Protein AF-K2DVA8-F1 (afdb_monomer_lite)

Sequence (91 aa):
MDARPLAQEVFNTAFGRPRNARSDEYKLGVLNCLKVRLDGARNVTCPYPEGSAQADAYYAGVDEGRSLAPVDQAPTGFDDADDETPLSLRL

Secondary structure (DSSP, 8-state):
---PPPHHHHHHHHHSS--SPPPHHHHHHHHHHHHHHHH--------SPTTSHHHHHHHHHHHHHHHHS-GGGSPTTSS-------TT---

Structure (mmCIF, N/CA/C/O backbone):
data_AF-K2DVA8-F1
#
_entry.id   AF-K2DVA8-F1
#
loop_
_atom_site.group_PDB
_atom_site.id
_atom_site.type_symbol
_atom_site.label_atom_id
_atom_site.label_alt_id
_atom_site.label_comp_id
_atom_site.label_asym_id
_atom_site.label_entity_id
_atom_site.label_seq_id
_atom_site.pdbx_PDB_ins_code
_atom_site.Cartn_x
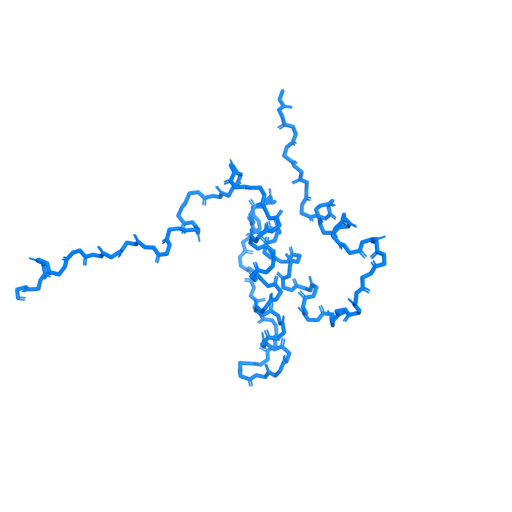_atom_site.Cartn_y
_atom_site.Cartn_z
_atom_site.occupancy
_atom_site.B_iso_or_equiv
_atom_site.auth_seq_id
_atom_site.auth_comp_id
_atom_site.auth_asym_id
_atom_site.auth_atom_id
_atom_site.pdbx_PDB_model_num
ATOM 1 N N . MET A 1 1 ? -23.383 2.896 15.785 1.00 39.44 1 MET A N 1
ATOM 2 C CA . MET A 1 1 ? -22.687 3.234 14.532 1.00 39.44 1 MET A CA 1
ATOM 3 C C . MET A 1 1 ? -21.360 2.521 14.594 1.00 39.44 1 MET A C 1
ATOM 5 O O . MET A 1 1 ? -20.534 2.920 15.405 1.00 39.44 1 MET A O 1
ATOM 9 N N . ASP A 1 2 ? -21.205 1.427 13.856 1.00 51.00 2 ASP A N 1
ATOM 10 C CA . ASP A 1 2 ? -19.923 0.730 13.778 1.00 51.00 2 ASP A CA 1
ATOM 11 C C . ASP A 1 2 ? -18.898 1.675 13.147 1.00 51.00 2 ASP A C 1
ATOM 13 O O . ASP A 1 2 ? -19.071 2.146 12.020 1.00 51.00 2 ASP A O 1
ATOM 17 N N . ALA A 1 3 ? -17.877 2.048 13.917 1.00 66.25 3 ALA A N 1
ATOM 18 C CA . ALA A 1 3 ? -16.799 2.884 13.419 1.00 66.25 3 ALA A CA 1
ATOM 19 C C . ALA A 1 3 ? -15.992 2.055 12.414 1.00 66.25 3 ALA A C 1
ATOM 21 O O . ALA A 1 3 ? -15.378 1.053 12.781 1.00 66.25 3 ALA A O 1
ATOM 22 N N . ARG A 1 4 ? -16.025 2.446 11.136 1.00 67.94 4 ARG A N 1
ATOM 23 C CA . ARG A 1 4 ? -15.145 1.853 10.124 1.00 67.94 4 ARG A CA 1
ATOM 24 C C . ARG A 1 4 ? -13.692 2.152 10.522 1.00 67.94 4 ARG A C 1
ATOM 26 O O . ARG A 1 4 ? -13.401 3.324 10.769 1.00 67.94 4 ARG A O 1
ATOM 33 N N . PRO A 1 5 ? -12.809 1.144 10.622 1.00 79.00 5 PRO A N 1
ATOM 34 C CA . PRO A 1 5 ? -11.403 1.368 10.926 1.00 79.00 5 PRO A CA 1
ATOM 35 C C . PRO A 1 5 ? -10.756 2.236 9.846 1.00 79.00 5 PRO A C 1
ATOM 37 O O . PRO A 1 5 ? -11.029 2.069 8.656 1.00 79.00 5 PRO A O 1
ATOM 40 N N . LEU A 1 6 ? -9.879 3.145 10.266 1.00 89.19 6 LEU A N 1
ATOM 41 C CA . LEU A 1 6 ? -9.132 3.999 9.342 1.00 89.19 6 LEU A CA 1
ATOM 42 C C . LEU A 1 6 ? -7.998 3.211 8.682 1.00 89.19 6 LEU A C 1
ATOM 44 O O . LEU A 1 6 ? -7.385 2.339 9.306 1.00 89.19 6 LEU A O 1
ATOM 48 N N . ALA A 1 7 ? -7.634 3.571 7.448 1.00 92.12 7 ALA A N 1
ATOM 49 C CA . ALA A 1 7 ? -6.545 2.906 6.726 1.00 92.12 7 ALA A CA 1
ATOM 50 C C . ALA A 1 7 ? -5.236 2.843 7.528 1.00 92.12 7 ALA A C 1
ATOM 52 O O . ALA A 1 7 ? -4.549 1.819 7.547 1.00 92.12 7 ALA A O 1
ATOM 53 N N . GLN A 1 8 ? -4.911 3.928 8.236 1.00 93.00 8 GLN A N 1
ATOM 54 C CA . GLN A 1 8 ? -3.703 4.006 9.053 1.00 93.00 8 GLN A CA 1
ATOM 55 C C . GLN A 1 8 ? -3.737 3.049 10.254 1.00 93.00 8 GLN A C 1
ATOM 57 O O . GLN A 1 8 ? -2.694 2.527 10.639 1.00 93.00 8 GLN A O 1
ATOM 62 N N . GLU A 1 9 ? -4.905 2.789 10.843 1.00 92.06 9 GLU A N 1
ATOM 63 C CA . GLU A 1 9 ? -5.048 1.879 11.987 1.00 92.06 9 GLU A CA 1
ATOM 64 C C . GLU A 1 9 ? -4.834 0.426 11.562 1.00 92.06 9 GLU A C 1
ATOM 66 O O . GLU A 1 9 ? -4.094 -0.316 12.218 1.00 92.06 9 GLU A O 1
ATOM 71 N N . VAL A 1 10 ? -5.412 0.041 10.420 1.00 91.81 10 VAL A N 1
ATOM 72 C CA . VAL A 1 10 ? -5.205 -1.286 9.823 1.00 91.81 10 VAL A CA 1
ATOM 73 C C . VAL A 1 10 ? -3.735 -1.469 9.444 1.00 91.81 10 VAL A C 1
ATOM 75 O O . VAL A 1 10 ? -3.117 -2.473 9.805 1.00 91.81 10 VAL A O 1
ATOM 78 N N . PHE A 1 11 ? -3.132 -0.460 8.811 1.00 93.88 11 PHE A N 1
ATOM 79 C CA . PHE A 1 11 ? -1.713 -0.471 8.461 1.00 93.88 11 PHE A CA 1
ATOM 80 C C . PHE A 1 11 ? -0.808 -0.606 9.697 1.00 93.88 11 PHE A C 1
ATOM 82 O O . PHE A 1 11 ? 0.074 -1.466 9.738 1.00 93.88 11 PHE A O 1
ATOM 89 N N . ASN A 1 12 ? -1.043 0.201 10.735 1.00 92.81 12 ASN A N 1
ATOM 90 C CA . ASN A 1 12 ? -0.268 0.153 11.976 1.00 92.81 12 ASN A CA 1
ATOM 91 C C . ASN A 1 12 ? -0.427 -1.189 12.693 1.00 92.81 12 ASN A C 1
ATOM 93 O O . ASN A 1 12 ? 0.526 -1.687 13.284 1.00 92.81 12 ASN A O 1
ATOM 97 N N . THR A 1 13 ? -1.602 -1.810 12.623 1.00 91.25 13 THR A N 1
ATOM 98 C CA . THR A 1 13 ? -1.819 -3.143 13.197 1.00 91.25 13 THR A CA 1
ATOM 99 C C . THR A 1 13 ? -1.000 -4.207 12.461 1.00 91.25 13 THR A C 1
ATOM 101 O O . THR A 1 13 ? -0.410 -5.077 13.107 1.00 91.25 13 THR A O 1
ATOM 104 N N . ALA A 1 14 ? -0.913 -4.110 11.131 1.00 89.88 14 ALA A N 1
ATOM 105 C CA . ALA A 1 14 ? -0.167 -5.044 10.289 1.00 89.88 14 ALA A CA 1
ATOM 106 C C . ALA A 1 14 ? 1.364 -4.878 10.377 1.00 89.88 14 ALA A C 1
ATOM 108 O O . ALA A 1 14 ? 2.087 -5.877 10.329 1.00 89.88 14 ALA A O 1
ATOM 109 N N . PHE A 1 15 ? 1.862 -3.642 10.519 1.00 91.12 15 PHE A N 1
ATOM 110 C CA . PHE A 1 15 ? 3.299 -3.317 10.462 1.00 91.12 15 PHE A CA 1
ATOM 111 C C . PHE A 1 15 ? 3.903 -2.773 11.761 1.00 91.12 15 PHE A C 1
ATOM 113 O O . PHE A 1 15 ? 5.116 -2.602 11.842 1.00 91.12 15 PHE A O 1
ATOM 120 N N . GLY A 1 16 ? 3.098 -2.527 12.793 1.00 85.38 16 GLY A N 1
ATOM 121 C CA . GLY A 1 16 ? 3.561 -2.101 14.119 1.00 85.38 16 GLY A CA 1
ATOM 122 C C . GLY A 1 16 ? 4.066 -3.247 15.000 1.00 85.38 16 GLY A C 1
ATOM 123 O O . GLY A 1 16 ? 4.471 -3.016 16.137 1.00 85.38 16 GLY A O 1
ATOM 124 N N . ARG A 1 17 ? 4.037 -4.489 14.500 1.00 83.75 17 ARG A N 1
ATOM 125 C CA . ARG A 1 17 ? 4.546 -5.690 15.178 1.00 83.75 17 ARG A CA 1
ATOM 126 C C . ARG A 1 17 ? 5.807 -6.201 14.470 1.00 83.75 17 ARG A C 1
ATOM 128 O O . ARG A 1 17 ? 5.923 -6.010 13.259 1.00 83.75 17 ARG A O 1
ATOM 135 N N . PRO A 1 18 ? 6.727 -6.891 15.172 1.00 79.69 18 PRO A N 1
ATOM 136 C CA . PRO A 1 18 ? 7.879 -7.517 14.529 1.00 79.69 18 PRO A CA 1
ATOM 137 C C . PRO A 1 18 ? 7.428 -8.483 13.426 1.00 79.69 18 PRO A C 1
ATOM 139 O O . PRO A 1 18 ? 6.688 -9.433 13.680 1.00 79.69 18 PRO A O 1
ATOM 142 N N . ARG A 1 19 ? 7.872 -8.231 12.196 1.00 80.06 19 ARG A N 1
ATOM 143 C CA . ARG A 1 19 ? 7.620 -9.055 11.009 1.00 80.06 19 ARG A CA 1
ATOM 144 C C . ARG A 1 19 ? 8.885 -9.057 10.153 1.00 80.06 19 ARG A C 1
ATOM 146 O O . ARG A 1 19 ? 9.784 -8.248 10.385 1.00 80.06 19 ARG A O 1
ATOM 153 N N . ASN A 1 20 ? 8.953 -9.934 9.153 1.00 81.50 20 ASN A N 1
ATOM 154 C CA . ASN A 1 20 ? 10.012 -9.847 8.148 1.00 81.50 20 ASN A CA 1
ATOM 155 C C . ASN A 1 20 ? 10.013 -8.446 7.537 1.00 81.50 20 ASN A C 1
ATOM 157 O O . ASN A 1 20 ? 8.951 -7.926 7.181 1.00 81.50 20 ASN A O 1
ATOM 161 N N . ALA A 1 21 ? 11.202 -7.848 7.438 1.00 84.00 21 ALA A N 1
ATOM 162 C CA . ALA A 1 21 ? 11.353 -6.518 6.876 1.00 84.00 21 ALA A CA 1
ATOM 163 C C . ALA A 1 21 ? 10.732 -6.491 5.472 1.00 84.00 21 ALA A C 1
ATOM 165 O O . ALA A 1 21 ? 11.099 -7.271 4.594 1.00 84.00 21 ALA A O 1
ATOM 166 N N . ARG A 1 22 ? 9.749 -5.611 5.286 1.00 92.00 22 ARG A N 1
ATOM 167 C CA . ARG A 1 22 ? 9.170 -5.293 3.981 1.00 92.00 22 ARG A CA 1
ATOM 168 C C . ARG A 1 22 ? 9.753 -3.974 3.504 1.00 92.00 22 ARG A C 1
ATOM 170 O O . ARG A 1 22 ? 9.992 -3.089 4.332 1.00 92.00 22 ARG A O 1
ATOM 177 N N . SER A 1 23 ? 9.960 -3.866 2.196 1.00 95.81 23 SER A N 1
ATOM 178 C CA . SER A 1 23 ? 10.436 -2.636 1.572 1.00 95.81 23 SER A CA 1
ATOM 179 C C . SER A 1 23 ? 9.409 -1.509 1.729 1.00 95.81 23 SER A C 1
ATOM 181 O O . SER A 1 23 ? 8.241 -1.747 2.065 1.00 95.81 23 SER A O 1
ATOM 183 N N . ASP A 1 24 ? 9.845 -0.274 1.518 1.00 96.75 24 ASP A N 1
ATOM 184 C CA . ASP A 1 24 ? 8.973 0.887 1.680 1.00 96.75 24 ASP A CA 1
ATOM 185 C C . ASP A 1 24 ? 7.958 0.993 0.535 1.00 96.75 24 ASP A C 1
ATOM 187 O O . ASP A 1 24 ? 6.813 1.373 0.768 1.00 96.75 24 ASP A O 1
ATOM 191 N N . GLU A 1 25 ? 8.324 0.543 -0.667 1.00 98.19 25 GLU A N 1
ATOM 192 C CA . GLU A 1 25 ? 7.439 0.434 -1.831 1.00 98.19 25 GLU A CA 1
ATOM 193 C C . GLU A 1 25 ? 6.258 -0.497 -1.542 1.00 98.19 25 GLU A C 1
ATOM 195 O O . GLU A 1 25 ? 5.103 -0.154 -1.799 1.00 98.19 25 GLU A O 1
ATOM 200 N N . TYR A 1 26 ? 6.547 -1.651 -0.934 1.00 97.75 26 TYR A N 1
ATOM 201 C CA . TYR A 1 26 ? 5.543 -2.629 -0.531 1.00 97.75 26 TYR A CA 1
ATOM 202 C C . TYR A 1 26 ? 4.556 -2.036 0.473 1.00 97.75 26 TYR A C 1
ATOM 204 O O . TYR A 1 26 ? 3.338 -2.104 0.304 1.00 97.75 26 TYR A O 1
ATOM 212 N N . LYS A 1 27 ? 5.081 -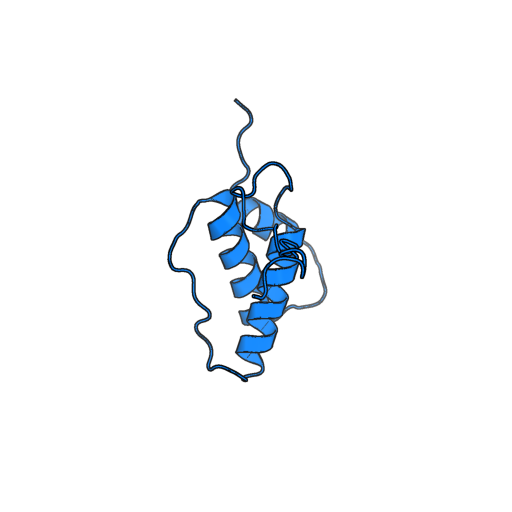1.403 1.525 1.00 96.62 27 LYS A N 1
ATOM 213 C CA . LYS A 1 27 ? 4.260 -0.746 2.546 1.00 96.62 27 LYS A CA 1
ATOM 214 C C . LYS A 1 27 ? 3.417 0.383 1.955 1.00 96.62 27 LYS A C 1
ATOM 216 O O . LYS A 1 27 ? 2.259 0.534 2.342 1.00 96.62 27 LYS A O 1
ATOM 221 N N . LEU A 1 28 ? 3.970 1.149 1.014 1.00 97.50 28 LEU A N 1
ATOM 222 C CA . LEU A 1 28 ? 3.238 2.204 0.326 1.00 97.50 28 LEU A CA 1
ATOM 223 C C . LEU A 1 28 ? 2.049 1.629 -0.450 1.00 97.50 28 LEU A C 1
ATOM 225 O O . LEU A 1 28 ? 0.951 2.165 -0.322 1.00 97.50 28 LEU A O 1
ATOM 229 N N . GLY A 1 29 ? 2.239 0.521 -1.173 1.00 97.38 29 GLY A N 1
ATOM 230 C CA . GLY A 1 29 ? 1.163 -0.195 -1.865 1.00 97.38 29 GLY A CA 1
ATOM 231 C C . GLY A 1 29 ? 0.043 -0.648 -0.924 1.00 97.38 29 GLY A C 1
ATOM 232 O O . GLY A 1 29 ? -1.130 -0.370 -1.185 1.00 97.38 29 GLY A O 1
ATOM 233 N N . VAL A 1 30 ? 0.398 -1.252 0.220 1.00 97.12 30 VAL A N 1
ATOM 234 C CA . VAL A 1 30 ? -0.580 -1.669 1.243 1.00 97.12 30 VAL A CA 1
ATOM 235 C C . VAL A 1 30 ? -1.390 -0.474 1.744 1.00 97.12 30 VAL A C 1
ATOM 237 O O . VAL A 1 30 ? -2.621 -0.497 1.717 1.00 97.12 30 VAL A O 1
ATOM 240 N N . LEU A 1 31 ? -0.712 0.590 2.186 1.00 96.00 31 LEU A N 1
ATOM 241 C CA . LEU A 1 31 ? -1.373 1.767 2.754 1.00 96.00 31 LEU A CA 1
ATOM 242 C C . LEU A 1 31 ? -2.277 2.460 1.730 1.00 96.00 31 LEU A C 1
ATOM 244 O O . LEU A 1 31 ? -3.378 2.892 2.063 1.00 96.00 31 LEU A O 1
ATOM 248 N N . ASN A 1 32 ? -1.824 2.555 0.485 1.00 96.19 32 ASN A N 1
ATOM 249 C CA . ASN A 1 32 ? -2.576 3.151 -0.607 1.00 96.19 32 ASN A CA 1
ATOM 250 C C . ASN A 1 32 ? -3.853 2.367 -0.922 1.00 96.19 32 ASN A C 1
ATOM 252 O O . ASN A 1 32 ? -4.918 2.973 -1.042 1.00 96.19 32 ASN A O 1
ATOM 256 N N . CYS A 1 33 ? -3.778 1.035 -0.967 1.00 94.81 33 CYS A N 1
ATOM 257 C CA . CYS A 1 33 ? -4.959 0.186 -1.113 1.00 94.81 33 CYS A CA 1
ATOM 258 C C . CYS A 1 33 ? -5.952 0.390 0.043 1.00 94.81 33 CYS A C 1
ATOM 260 O O . CYS A 1 33 ? -7.148 0.577 -0.186 1.00 94.81 33 CYS A O 1
ATOM 262 N N . LEU A 1 34 ? -5.458 0.421 1.284 1.00 94.06 34 LEU A N 1
ATOM 263 C CA . LEU A 1 34 ? -6.296 0.642 2.465 1.00 94.06 34 LEU A CA 1
ATOM 264 C C . LEU A 1 34 ? -6.970 2.021 2.441 1.00 94.06 34 LEU A C 1
ATOM 266 O O . LEU A 1 34 ? -8.156 2.117 2.736 1.00 94.06 34 LEU A O 1
ATOM 270 N N . LYS A 1 35 ? -6.266 3.080 2.025 1.00 93.00 35 LYS A N 1
ATOM 271 C CA . LYS A 1 35 ? -6.845 4.428 1.871 1.00 93.00 35 LYS A CA 1
ATOM 272 C C . LYS A 1 35 ? -7.964 4.465 0.834 1.00 93.00 35 LYS A C 1
ATOM 274 O O . LYS A 1 35 ? -8.959 5.155 1.036 1.00 93.00 35 LYS A O 1
ATOM 279 N N . VAL A 1 36 ? -7.825 3.732 -0.270 1.00 90.94 36 VAL A N 1
ATOM 280 C CA . VAL A 1 36 ? -8.893 3.625 -1.276 1.00 90.94 36 VAL A CA 1
ATOM 281 C C . VAL A 1 36 ? -10.104 2.894 -0.692 1.00 90.94 36 VAL A C 1
ATOM 283 O O . VAL A 1 36 ? -11.217 3.407 -0.775 1.00 90.94 36 VAL A O 1
ATOM 286 N N . ARG A 1 37 ? -9.894 1.727 -0.065 1.00 88.88 37 ARG A N 1
ATOM 287 C CA . ARG A 1 37 ? -10.988 0.866 0.421 1.00 88.88 37 ARG A CA 1
ATOM 288 C C . ARG A 1 37 ? -11.694 1.418 1.664 1.00 88.88 37 ARG A C 1
ATOM 290 O O . ARG A 1 37 ? -12.907 1.287 1.755 1.00 88.88 37 ARG A O 1
ATOM 297 N N . LEU A 1 38 ? -10.962 2.025 2.599 1.00 90.12 38 LEU A N 1
ATOM 298 C CA . LEU A 1 38 ? -11.482 2.410 3.921 1.00 90.12 38 LEU A CA 1
ATOM 299 C C . LEU A 1 38 ? -11.742 3.912 4.052 1.00 90.12 38 LEU A C 1
ATOM 301 O O . LEU A 1 38 ? -12.767 4.312 4.604 1.00 90.12 38 LEU A O 1
ATOM 305 N N . ASP A 1 39 ? -10.865 4.741 3.482 1.00 89.69 39 ASP A N 1
ATOM 306 C CA . ASP A 1 39 ? -10.967 6.202 3.592 1.00 89.69 39 ASP A CA 1
ATOM 307 C C . ASP A 1 39 ? -11.627 6.842 2.351 1.00 89.69 39 ASP A C 1
ATOM 309 O O . ASP A 1 39 ? -11.927 8.037 2.347 1.00 89.69 39 ASP A O 1
ATOM 313 N N . GLY A 1 40 ? -11.865 6.070 1.281 1.00 87.06 40 GLY A N 1
ATOM 314 C CA . GLY A 1 40 ? -12.462 6.556 0.033 1.00 87.06 40 GLY A CA 1
ATOM 315 C C . GLY A 1 40 ? -11.533 7.440 -0.807 1.00 87.06 40 GLY A C 1
ATOM 316 O O . GLY A 1 40 ? -12.009 8.276 -1.583 1.00 87.06 40 GLY A O 1
ATOM 317 N N . ALA A 1 41 ? -10.213 7.288 -0.653 1.00 88.25 41 ALA A N 1
ATOM 318 C CA . ALA A 1 41 ? -9.232 8.030 -1.437 1.00 88.25 41 ALA A CA 1
ATOM 319 C C . ALA A 1 41 ? -9.390 7.755 -2.943 1.00 88.25 41 ALA A C 1
ATOM 321 O O . ALA A 1 41 ? -9.622 6.624 -3.370 1.00 88.25 41 ALA A O 1
ATOM 322 N N . ARG A 1 42 ? -9.233 8.800 -3.761 1.00 87.75 42 ARG A N 1
ATOM 323 C CA . ARG A 1 42 ? -9.288 8.721 -5.229 1.00 87.75 4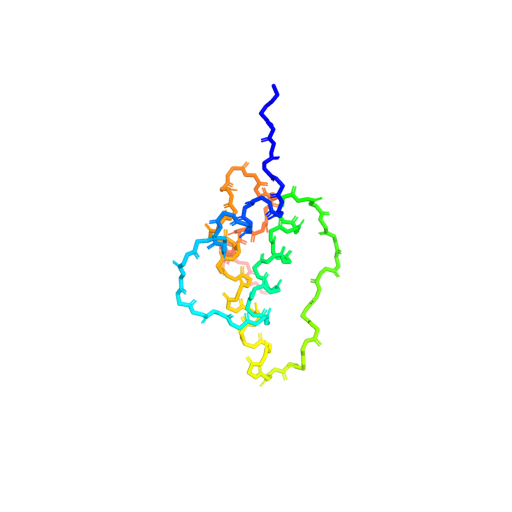2 ARG A CA 1
ATOM 324 C C . ARG A 1 42 ? -7.913 9.005 -5.827 1.00 87.75 42 ARG A C 1
ATOM 326 O O . ARG A 1 42 ? -7.108 9.696 -5.209 1.00 87.75 42 ARG A O 1
ATOM 333 N N . ASN A 1 43 ? -7.684 8.525 -7.050 1.00 83.31 43 ASN A N 1
ATOM 334 C CA . ASN A 1 43 ? -6.483 8.800 -7.855 1.00 83.31 43 ASN A CA 1
ATOM 335 C C . ASN A 1 43 ? -5.164 8.332 -7.221 1.00 83.31 43 ASN A C 1
ATOM 337 O O . ASN A 1 43 ? -4.136 8.994 -7.339 1.00 83.31 43 ASN A O 1
ATOM 341 N N . VAL A 1 44 ? -5.189 7.193 -6.536 1.00 87.81 44 VAL A N 1
ATOM 342 C CA . VAL A 1 44 ? -3.979 6.599 -5.974 1.00 87.81 44 VAL A CA 1
ATOM 343 C C . VAL A 1 44 ? -3.292 5.762 -7.052 1.00 87.81 44 VAL A C 1
ATOM 345 O O . VAL A 1 44 ? -3.840 4.756 -7.494 1.00 87.81 44 VAL A O 1
ATOM 348 N N . THR A 1 45 ? -2.110 6.190 -7.494 1.00 92.31 45 THR A N 1
ATOM 349 C CA . THR A 1 45 ? -1.331 5.526 -8.552 1.00 92.31 45 THR A CA 1
ATOM 350 C C . THR A 1 45 ? -0.007 4.982 -8.016 1.00 92.31 45 THR A C 1
ATOM 352 O O . THR A 1 45 ? 0.473 5.387 -6.952 1.00 92.31 45 THR A O 1
ATOM 355 N N . CYS A 1 46 ? 0.589 4.025 -8.730 1.00 95.06 46 CYS A N 1
ATOM 356 C CA . CYS A 1 46 ? 1.958 3.589 -8.459 1.00 95.06 46 CYS A CA 1
ATOM 357 C C . CYS A 1 46 ? 2.931 4.722 -8.843 1.00 95.06 46 CYS A C 1
ATOM 359 O O . CYS A 1 46 ? 2.854 5.207 -9.971 1.00 95.06 46 CYS A O 1
ATOM 361 N N . PRO A 1 47 ? 3.818 5.182 -7.939 1.00 96.81 47 PRO A N 1
ATOM 362 C CA . PRO A 1 47 ? 4.770 6.253 -8.243 1.00 96.81 47 PRO A CA 1
ATOM 363 C C . PRO A 1 47 ? 6.059 5.746 -8.908 1.00 96.81 47 PRO A C 1
ATOM 365 O O . PRO A 1 47 ? 6.923 6.548 -9.259 1.00 96.81 47 PRO A O 1
ATOM 368 N N . TYR A 1 48 ? 6.228 4.428 -9.028 1.00 96.94 48 TYR A N 1
ATOM 369 C CA . TYR A 1 48 ? 7.446 3.806 -9.537 1.00 96.94 48 TYR A CA 1
ATOM 370 C C . TYR A 1 48 ? 7.338 3.524 -11.040 1.00 96.94 48 TYR A C 1
ATOM 372 O O . TYR A 1 48 ? 6.231 3.291 -11.530 1.00 96.94 48 TYR A O 1
ATOM 380 N N . PRO A 1 49 ? 8.465 3.509 -11.778 1.00 97.38 49 PRO A N 1
ATOM 381 C CA . PRO A 1 49 ? 8.459 3.170 -13.197 1.00 97.38 49 PRO A CA 1
ATOM 382 C C . PRO A 1 49 ? 7.838 1.794 -13.451 1.00 97.38 49 PRO A C 1
ATOM 384 O O . PRO A 1 49 ? 8.134 0.835 -12.734 1.00 97.38 49 PRO A O 1
ATOM 387 N N . GLU A 1 50 ? 7.008 1.682 -14.484 1.00 95.50 50 GLU A N 1
ATOM 388 C CA . GLU A 1 50 ? 6.413 0.405 -14.883 1.00 95.50 50 GLU A CA 1
ATOM 389 C C . GLU A 1 50 ? 7.497 -0.632 -15.217 1.00 95.50 50 GLU A C 1
ATOM 391 O O . GLU A 1 50 ? 8.520 -0.310 -15.823 1.00 95.50 50 GLU A O 1
ATOM 396 N N . GLY A 1 51 ? 7.290 -1.878 -14.779 1.00 94.06 51 GLY A N 1
ATOM 397 C CA . GLY A 1 51 ? 8.250 -2.976 -14.957 1.00 94.06 51 GLY A CA 1
ATOM 398 C C . GLY A 1 51 ? 9.502 -2.899 -14.074 1.00 94.06 51 GLY A C 1
ATOM 399 O O . GLY A 1 51 ? 10.431 -3.681 -14.267 1.00 94.06 51 GLY A O 1
ATOM 400 N N . SER A 1 52 ? 9.565 -1.960 -13.125 1.00 97.75 52 SER A N 1
ATOM 401 C CA . SER A 1 52 ? 10.637 -1.916 -12.126 1.00 97.75 52 SER A CA 1
ATOM 402 C C . SER A 1 52 ? 10.351 -2.830 -10.932 1.00 97.75 52 SER A C 1
ATOM 404 O O . SER A 1 52 ? 9.201 -3.023 -10.544 1.00 97.75 52 SER A O 1
ATOM 406 N N . ALA A 1 53 ? 11.412 -3.295 -10.265 1.00 97.88 53 ALA A N 1
ATOM 407 C CA . ALA A 1 53 ? 11.291 -4.074 -9.030 1.00 97.88 53 ALA A CA 1
ATOM 408 C C . ALA A 1 53 ? 10.528 -3.314 -7.924 1.00 97.88 53 ALA A C 1
ATOM 410 O O . ALA A 1 53 ? 9.836 -3.918 -7.108 1.00 97.88 53 ALA A O 1
ATOM 411 N N . GLN A 1 54 ? 10.630 -1.982 -7.903 1.00 98.31 54 GLN A N 1
ATOM 412 C CA . GLN A 1 54 ? 9.862 -1.124 -7.002 1.00 98.31 54 GLN A CA 1
ATOM 413 C C . GLN A 1 54 ? 8.363 -1.146 -7.315 1.00 98.31 54 GLN A C 1
ATOM 415 O O . GLN A 1 54 ? 7.549 -1.215 -6.395 1.00 98.31 54 GLN A O 1
ATOM 420 N N . ALA A 1 55 ? 7.994 -1.107 -8.599 1.00 97.56 55 ALA A N 1
ATOM 421 C CA . ALA A 1 55 ? 6.602 -1.237 -9.014 1.00 97.56 55 ALA A CA 1
ATOM 422 C C . ALA A 1 55 ? 6.050 -2.627 -8.670 1.00 97.56 55 ALA A C 1
ATOM 424 O O . ALA A 1 55 ? 4.951 -2.715 -8.124 1.00 97.56 55 ALA A O 1
ATOM 425 N N . ASP A 1 56 ? 6.827 -3.691 -8.884 1.00 97.94 56 ASP A N 1
ATOM 426 C CA . ASP A 1 56 ? 6.434 -5.053 -8.505 1.00 97.94 56 ASP A CA 1
ATOM 427 C C . ASP A 1 56 ? 6.204 -5.169 -6.991 1.00 97.94 56 ASP A C 1
ATOM 429 O O . ASP A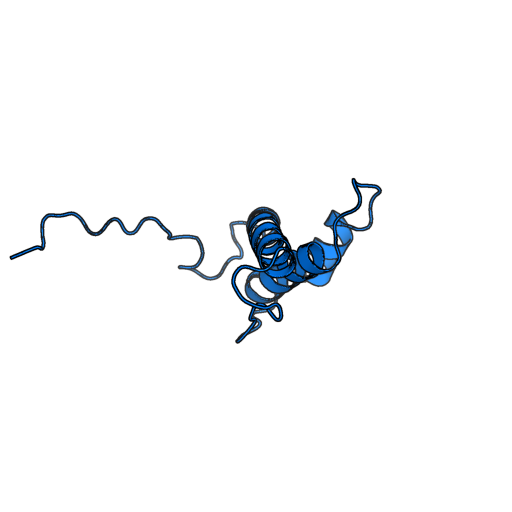 1 56 ? 5.182 -5.694 -6.544 1.00 97.94 56 ASP A O 1
ATOM 433 N N . ALA A 1 57 ? 7.115 -4.613 -6.183 1.00 97.94 57 ALA A N 1
ATOM 434 C CA . ALA A 1 57 ? 6.965 -4.566 -4.731 1.00 97.94 57 ALA A CA 1
ATOM 435 C C . ALA A 1 57 ? 5.723 -3.765 -4.311 1.00 97.94 57 ALA A C 1
ATOM 437 O O . ALA A 1 57 ? 4.988 -4.203 -3.425 1.00 97.94 57 ALA A O 1
ATOM 438 N N . TYR A 1 58 ? 5.459 -2.625 -4.957 1.00 98.12 58 TYR A N 1
ATOM 439 C CA . TYR A 1 58 ? 4.264 -1.820 -4.713 1.00 98.12 58 TYR A CA 1
ATOM 440 C C . TYR A 1 58 ? 2.983 -2.605 -4.995 1.00 98.12 58 TYR A C 1
ATOM 442 O O . TYR A 1 58 ? 2.106 -2.652 -4.134 1.00 98.12 58 TYR A O 1
ATOM 450 N N . TYR A 1 59 ? 2.871 -3.261 -6.152 1.00 96.94 59 TYR A N 1
ATOM 451 C CA . TYR A 1 59 ? 1.669 -4.021 -6.504 1.00 96.94 59 TYR A CA 1
ATOM 452 C C . TYR A 1 59 ? 1.478 -5.259 -5.621 1.00 96.94 59 TYR A C 1
ATOM 454 O O . TYR A 1 59 ? 0.363 -5.501 -5.164 1.00 96.94 59 TYR A O 1
ATOM 462 N N . ALA A 1 60 ? 2.559 -5.951 -5.248 1.00 97.31 60 ALA A N 1
ATOM 463 C CA . ALA A 1 60 ? 2.494 -7.007 -4.236 1.00 97.31 60 ALA A CA 1
ATOM 464 C C . ALA A 1 60 ? 2.002 -6.479 -2.871 1.00 97.31 60 ALA A C 1
ATOM 466 O O . ALA A 1 60 ? 1.338 -7.189 -2.112 1.00 97.31 60 ALA A O 1
ATOM 467 N N . GLY A 1 61 ? 2.323 -5.225 -2.546 1.00 97.12 61 GLY A N 1
ATOM 468 C CA . GLY A 1 61 ? 1.781 -4.521 -1.390 1.00 97.12 61 GLY A CA 1
ATOM 469 C C . GLY A 1 61 ? 0.289 -4.220 -1.524 1.00 97.12 61 GLY A C 1
ATOM 470 O O . GLY A 1 61 ? -0.468 -4.432 -0.580 1.00 97.12 61 GLY A O 1
ATOM 471 N N . VAL A 1 62 ? -0.160 -3.766 -2.697 1.00 96.38 62 VAL A N 1
ATOM 472 C CA . VAL A 1 62 ? -1.589 -3.543 -2.972 1.00 96.38 62 VAL A CA 1
ATOM 473 C C . VAL A 1 62 ? -2.386 -4.827 -2.722 1.00 96.38 62 VAL A C 1
ATOM 475 O O . VAL A 1 62 ? -3.406 -4.766 -2.041 1.00 96.38 62 VAL A O 1
ATOM 478 N N . ASP A 1 63 ? -1.896 -5.985 -3.171 1.00 95.38 63 ASP A N 1
ATOM 479 C CA . ASP A 1 63 ? -2.554 -7.284 -2.960 1.00 95.38 63 ASP A CA 1
ATOM 480 C C . ASP A 1 63 ? -2.694 -7.671 -1.477 1.00 95.38 63 ASP A C 1
ATOM 482 O O . ASP A 1 63 ? -3.774 -8.084 -1.040 1.00 95.38 63 ASP A O 1
ATOM 486 N N . GLU A 1 64 ? -1.650 -7.486 -0.659 1.00 94.69 64 GLU A N 1
ATOM 487 C CA . GLU A 1 64 ? -1.783 -7.690 0.795 1.00 94.69 64 GLU A CA 1
ATOM 488 C C . GLU A 1 64 ? -2.745 -6.656 1.402 1.00 94.69 64 GLU A C 1
ATOM 490 O O . GLU A 1 64 ? -3.557 -7.004 2.255 1.00 94.69 64 GLU A O 1
ATOM 495 N N . GLY A 1 65 ? -2.746 -5.411 0.916 1.00 94.06 65 GLY A N 1
ATOM 496 C CA . GLY A 1 65 ? -3.718 -4.392 1.317 1.00 94.06 65 GLY A CA 1
ATOM 497 C C . GLY A 1 65 ? -5.174 -4.784 1.047 1.00 94.06 65 GLY A C 1
ATOM 498 O O . GLY A 1 65 ? -6.034 -4.498 1.881 1.00 94.06 65 GLY A O 1
ATOM 499 N N . ARG A 1 66 ? -5.457 -5.482 -0.063 1.00 91.94 66 ARG A N 1
ATOM 500 C CA . ARG A 1 66 ? -6.787 -6.060 -0.342 1.00 91.94 66 ARG A CA 1
ATOM 501 C C . ARG A 1 66 ? -7.156 -7.111 0.697 1.00 91.94 66 ARG A C 1
ATOM 503 O O . ARG A 1 66 ? -8.250 -7.066 1.243 1.00 91.94 66 ARG A O 1
ATOM 510 N N . SER A 1 67 ? -6.208 -7.991 1.014 1.00 91.31 67 SER A N 1
ATOM 511 C CA . SER A 1 67 ? -6.386 -9.067 1.997 1.00 91.31 67 SER A CA 1
ATOM 512 C C . SER A 1 67 ? -6.574 -8.550 3.430 1.00 91.31 67 SER A C 1
ATOM 514 O O . SER A 1 67 ? -7.221 -9.201 4.245 1.00 91.31 67 SER A O 1
ATOM 516 N N . LEU A 1 68 ? -5.992 -7.390 3.757 1.00 90.88 68 LEU A N 1
ATOM 517 C CA . LEU A 1 68 ? -6.102 -6.747 5.071 1.00 90.88 68 LEU A CA 1
ATOM 518 C C . LEU A 1 68 ? -7.376 -5.909 5.237 1.00 90.88 68 LEU A C 1
ATOM 520 O O . LEU A 1 68 ? -7.766 -5.616 6.369 1.00 90.88 68 LEU A O 1
ATOM 524 N N . ALA A 1 69 ? -8.002 -5.482 4.142 1.00 87.50 69 ALA A N 1
ATOM 525 C CA . ALA A 1 69 ? -9.230 -4.708 4.207 1.00 87.50 69 ALA A CA 1
ATOM 526 C C . ALA A 1 69 ? -10.408 -5.609 4.635 1.00 87.50 69 ALA A C 1
ATOM 528 O O . ALA A 1 69 ? -10.575 -6.693 4.077 1.00 87.50 69 ALA A O 1
ATOM 529 N N . PRO A 1 70 ? -11.260 -5.179 5.584 1.00 79.38 70 PRO A N 1
ATOM 530 C CA . PRO A 1 70 ? -12.472 -5.915 5.928 1.00 79.38 70 PRO A CA 1
ATOM 531 C C . PRO A 1 70 ? -13.368 -6.134 4.697 1.00 79.38 70 PRO A C 1
ATOM 533 O O . PRO A 1 70 ? -13.684 -5.181 3.980 1.00 79.38 70 PRO A O 1
ATOM 536 N N . VAL A 1 71 ? -13.788 -7.384 4.473 1.00 63.84 71 VAL A N 1
ATOM 537 C CA . VAL A 1 71 ? -14.565 -7.820 3.294 1.00 63.84 71 VAL A CA 1
ATOM 538 C C . VAL A 1 71 ? -15.903 -7.073 3.182 1.00 63.84 71 VAL A C 1
ATOM 540 O O . VAL A 1 71 ? -16.277 -6.648 2.096 1.00 63.84 71 VAL A O 1
ATOM 543 N N . ASP A 1 72 ? -16.558 -6.783 4.311 1.00 60.38 72 ASP A N 1
ATOM 544 C CA . ASP A 1 72 ? -17.860 -6.091 4.355 1.00 60.38 72 ASP A CA 1
ATOM 545 C C . ASP A 1 72 ? -17.782 -4.563 4.156 1.00 60.38 72 ASP A C 1
ATOM 547 O O . ASP A 1 72 ? -18.795 -3.868 4.247 1.00 60.38 72 ASP A O 1
ATOM 551 N N . GLN A 1 73 ? -16.586 -4.003 3.948 1.00 53.97 73 GLN A N 1
ATOM 552 C CA . GLN A 1 73 ? -16.376 -2.548 3.911 1.00 53.97 73 GLN A CA 1
ATOM 553 C C . GLN A 1 73 ? -15.756 -2.035 2.612 1.00 53.97 73 GLN A C 1
ATOM 555 O O . GLN A 1 73 ? -15.566 -0.827 2.467 1.00 53.97 73 GLN A O 1
ATOM 560 N N . ALA A 1 74 ? -15.446 -2.920 1.665 1.00 52.72 74 ALA A N 1
ATOM 561 C CA . ALA A 1 74 ? -14.968 -2.501 0.359 1.00 52.72 74 ALA A CA 1
ATOM 562 C C . ALA A 1 74 ? -16.110 -1.881 -0.466 1.00 52.72 74 ALA A C 1
ATOM 564 O O . ALA A 1 74 ? -17.249 -2.347 -0.386 1.00 52.72 74 ALA A O 1
ATOM 565 N N . PRO A 1 75 ? -15.842 -0.841 -1.274 1.00 54.44 75 PRO A N 1
ATOM 566 C CA . PRO A 1 75 ? -16.820 -0.376 -2.247 1.00 54.44 75 PRO A CA 1
ATOM 567 C C . PRO A 1 75 ? -17.182 -1.523 -3.205 1.00 54.44 75 PRO A C 1
ATOM 569 O O . PRO A 1 75 ? -16.299 -2.213 -3.717 1.00 54.44 75 PRO A O 1
ATOM 572 N N . THR A 1 76 ? -18.482 -1.717 -3.439 1.00 51.00 76 THR A N 1
ATOM 573 C CA . THR A 1 76 ? -19.029 -2.696 -4.396 1.00 51.00 76 THR A CA 1
ATOM 574 C C . THR A 1 76 ? -18.333 -2.578 -5.758 1.00 51.00 76 THR A C 1
ATOM 576 O O . THR A 1 76 ? -18.202 -1.457 -6.258 1.00 51.00 76 THR A O 1
ATOM 579 N N . GLY A 1 77 ? -17.913 -3.699 -6.359 1.00 53.94 77 GLY A N 1
ATOM 580 C CA . GLY A 1 77 ? -17.239 -3.729 -7.666 1.00 53.94 77 GLY A CA 1
ATOM 581 C C . GLY A 1 77 ? -15.705 -3.698 -7.643 1.00 53.94 77 GLY A C 1
ATOM 582 O O . GLY A 1 77 ? -15.097 -3.676 -8.708 1.00 53.94 77 GLY A O 1
ATOM 583 N N . PHE A 1 78 ? -15.051 -3.663 -6.473 1.00 53.62 78 PHE A N 1
ATOM 584 C CA . PHE A 1 78 ? -13.579 -3.699 -6.396 1.00 53.62 78 PHE A CA 1
ATOM 585 C C . PHE A 1 78 ? -13.000 -5.126 -6.350 1.00 53.62 78 PHE A C 1
ATOM 587 O O . PHE A 1 78 ? -11.890 -5.340 -6.832 1.00 53.62 78 PHE A O 1
ATOM 594 N N . ASP A 1 79 ? -13.742 -6.081 -5.778 1.00 50.28 79 ASP A N 1
ATOM 595 C CA . ASP A 1 79 ? -13.354 -7.501 -5.693 1.00 50.28 79 ASP A CA 1
ATOM 596 C C . ASP A 1 79 ? -14.060 -8.374 -6.754 1.00 50.28 79 ASP A C 1
ATOM 598 O O . ASP A 1 79 ? -13.743 -9.555 -6.883 1.00 50.28 79 ASP A O 1
ATOM 602 N N . ASP A 1 80 ? -14.970 -7.798 -7.549 1.00 46.72 80 ASP A N 1
ATOM 603 C CA . ASP A 1 80 ? -15.644 -8.471 -8.666 1.00 46.72 80 ASP A CA 1
ATOM 604 C C . ASP A 1 80 ? -14.701 -8.549 -9.880 1.00 46.72 80 ASP A C 1
A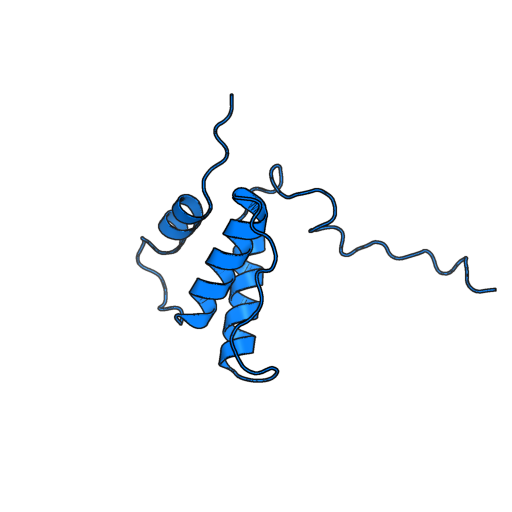TOM 606 O O . ASP A 1 80 ? -14.868 -7.863 -10.887 1.00 46.72 80 ASP A O 1
ATOM 610 N N . ALA A 1 81 ? -13.658 -9.370 -9.763 1.00 49.16 81 ALA A N 1
ATOM 611 C CA . ALA A 1 81 ? -12.788 -9.759 -10.872 1.00 49.16 81 ALA A CA 1
ATOM 612 C C . ALA A 1 81 ? -13.262 -11.050 -11.570 1.00 49.16 81 ALA A C 1
ATOM 614 O O . ALA A 1 81 ? -12.476 -11.668 -12.275 1.00 49.16 81 ALA A O 1
ATOM 615 N N . ASP A 1 82 ? -14.532 -11.425 -11.401 1.00 46.09 82 ASP A N 1
ATOM 616 C CA . ASP A 1 82 ? -15.182 -12.541 -12.098 1.00 46.09 82 ASP A CA 1
ATOM 617 C C . ASP A 1 82 ? -16.572 -12.107 -12.610 1.00 46.09 82 ASP A C 1
ATOM 619 O O . ASP A 1 82 ? -17.595 -12.682 -12.249 1.00 46.09 82 ASP A O 1
ATOM 623 N N . ASP A 1 83 ? -16.633 -11.087 -13.474 1.00 47.38 83 ASP A N 1
ATOM 624 C CA . ASP A 1 83 ? -17.699 -11.051 -14.489 1.00 47.38 83 ASP A CA 1
ATOM 625 C C . ASP A 1 83 ? -17.134 -11.689 -15.762 1.00 47.38 83 ASP A C 1
ATOM 627 O O . ASP A 1 83 ? -16.781 -11.030 -16.745 1.00 47.38 83 ASP A O 1
ATOM 631 N N . GLU A 1 84 ? -16.981 -13.015 -15.699 1.00 49.75 84 GLU A N 1
ATOM 632 C CA . GLU A 1 84 ? -16.971 -13.876 -16.876 1.00 49.75 84 GLU A CA 1
ATOM 633 C C . GLU A 1 84 ? -18.274 -13.596 -17.627 1.00 49.75 84 GLU A C 1
ATOM 635 O O . GLU A 1 84 ? -19.307 -14.227 -17.400 1.00 49.75 84 GLU A O 1
ATOM 640 N N . THR A 1 85 ? -18.231 -12.607 -18.518 1.00 52.22 85 THR A N 1
ATOM 641 C CA . THR A 1 85 ? -19.265 -12.410 -19.525 1.00 52.22 85 THR A CA 1
ATOM 642 C C . THR A 1 85 ? -19.465 -13.767 -20.199 1.00 52.22 85 THR A C 1
ATOM 644 O O . THR A 1 85 ? -18.534 -14.266 -20.839 1.00 52.22 85 THR A O 1
ATOM 647 N N . PRO A 1 86 ? -20.636 -14.419 -20.068 1.00 45.59 86 PRO A N 1
ATOM 648 C CA . PRO A 1 86 ?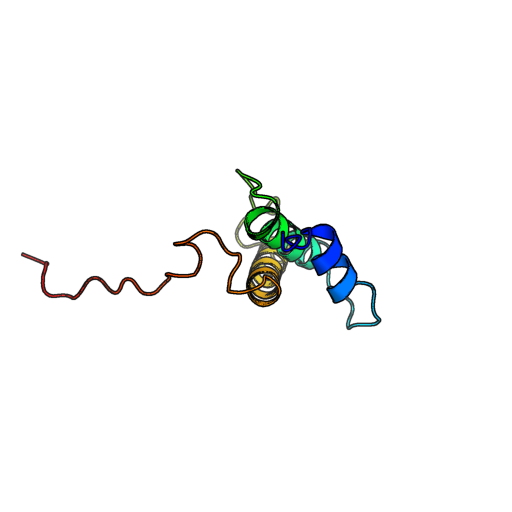 -20.816 -15.725 -20.668 1.00 45.59 86 PRO A CA 1
ATOM 649 C C . PRO A 1 86 ? -20.612 -15.584 -22.176 1.00 45.59 86 PRO A C 1
ATOM 651 O O . PRO A 1 86 ? -21.233 -14.732 -22.816 1.00 45.59 86 PRO A O 1
ATOM 654 N N . LEU A 1 87 ? -19.777 -16.462 -22.745 1.00 55.12 87 LEU A N 1
ATOM 655 C CA . LEU A 1 87 ? -19.411 -16.575 -24.171 1.00 55.12 87 LEU A CA 1
ATOM 656 C C . LEU A 1 87 ? -20.599 -16.632 -25.165 1.00 55.12 87 LEU A C 1
ATOM 658 O O . LEU A 1 87 ? -20.391 -16.746 -26.369 1.00 55.12 87 LEU A O 1
ATOM 662 N N . SER A 1 88 ? -21.839 -16.539 -24.688 1.00 54.78 88 SER A N 1
ATOM 663 C CA . SER A 1 88 ? -23.079 -16.519 -25.466 1.00 54.78 88 SER A CA 1
ATOM 664 C C . SER A 1 88 ? -23.367 -15.219 -26.231 1.00 54.78 88 SER A C 1
ATOM 666 O O . SER A 1 88 ? -24.320 -15.194 -27.004 1.00 54.78 88 SER A O 1
ATOM 668 N N . LEU A 1 89 ? -22.568 -14.157 -26.070 1.00 52.09 89 LEU A N 1
ATOM 669 C CA . LEU A 1 89 ? -22.775 -12.888 -26.783 1.00 52.09 89 LEU A CA 1
ATOM 670 C C . LEU A 1 89 ? -21.558 -12.465 -27.620 1.00 52.09 89 LEU A C 1
ATOM 672 O O . LEU A 1 89 ? -21.053 -11.350 -27.514 1.00 52.09 89 LEU A O 1
ATOM 676 N N . ARG A 1 90 ? -21.082 -13.368 -28.477 1.00 46.69 90 ARG A N 1
ATOM 677 C CA . ARG A 1 90 ? -20.311 -13.001 -29.672 1.00 46.69 90 ARG A CA 1
ATOM 678 C C . ARG A 1 90 ? -21.135 -13.408 -30.885 1.00 46.69 90 ARG A C 1
ATOM 680 O O . ARG A 1 90 ? -21.156 -14.583 -31.240 1.00 46.69 90 ARG A O 1
ATOM 687 N N . LEU A 1 91 ? -21.858 -12.440 -31.443 1.00 56.03 91 LEU A N 1
ATOM 688 C CA . LEU A 1 91 ? -22.398 -12.533 -32.796 1.00 56.03 91 LEU A CA 1
ATOM 689 C C . LEU A 1 91 ? -21.381 -11.926 -33.765 1.00 56.03 91 LEU A C 1
ATOM 691 O O . LEU A 1 91 ? -20.843 -10.849 -33.418 1.00 56.03 91 LEU A O 1
#

Foldseek 3Di:
DPDQDQLVRLLCVVPVDDDPDADPLLSLLLSLLRCCFGVVDPDRDRPDDPPDPSSVSSVNSVVVSVVSHDPVRGPPPPPPPPPPVPPPPDD

pLDDT: mean 81.48, std 18.51, range [39.44, 98.31]

Radius of gyration: 15.65 Å; chains: 1; bounding box: 34×25×48 Å